Protein AF-A0A7S1DQE1-F1 (afdb_monomer)

Solvent-accessible surface area (backbone atoms only — not comparable to full-atom values): 6824 Å² total; per-residue (Å²): 129,94,52,94,91,53,78,77,74,66,74,51,55,78,40,68,70,53,37,45,54,53,49,50,54,51,53,50,55,49,50,51,71,72,36,52,20,75,56,70,26,77,94,39,76,82,17,54,46,82,64,36,86,75,41,64,93,67,40,37,41,28,33,41,25,20,45,89,82,79,49,71,44,79,50,77,44,72,76,50,97,70,86,72,81,89,71,85,74,82,70,75,83,96,62,93,77,85,78,90,87,78,80,94,123

pLDDT: mean 95.16, std 3.61, range [77.81, 98.5]

Radius of gyration: 17.41 Å; Cα contacts (8 Å, |Δi|>4): 105; chains: 1; bounding box: 35×26×50 Å

Organism: Hemiselmis andersenii (NCBI:txid464988)

InterPro domains:
  IPR006048 Alpha-amylase/branching enzyme, C-terminal all beta [PF02806] (50-104)
  IPR013780 Glycosyl hydrolase, all-beta [G3DSA:2.60.40.1180] (42-105)

Sequence (105 aa):
EWNHAESLPWGLLEDDRHAGVQRLVRDLNTLYREQSALHRLDCEAGGFEWISAHDAEHSIYAWVRRDGTGRMVIVVCNLTPVPREGYSLGVPDGVTAWKEALNTV

Secondary structure (DSSP, 8-state):
---TTS---GGGGGSHHHHHHHHHHHHHHHHHHH-GGGTTTTTSGGGEEEEEEEETTTTEEEEEEE-SSS-EEEEEEE-SSS--TT------TT-----------

Foldseek 3Di:
DDDPVDDDPPVCCVDVVVVLVVVQVVLVVVCCVVQLLNPQQPVPPVQKDWFDDDVVVQCKGWIWGDNVPPGIDIDIDRPDPDDDPPDDTDDDPPDPDDDDSDDSD

Nearest PDB structures (foldseek):
  5e6z-assembly4_D  TM=9.776E-01  e=5.725E-06  Escherichia coli O139:H28 str. E24377A
  5e70-assembly4_D  TM=9.779E-01  e=1.029E-05  Escherichia coli O139:H28 str. E24377A
  5e6z-assembly3_C  TM=9.769E-01  e=1.733E-05  Escherichia coli O139:H28 str. E24377A
  1m7x-assembly2_B  TM=9.795E-01  e=1.850E-05  Escherichia coli
  8sdb-assembly4_D  TM=9.387E-01  e=1.733E-05  Escherichia coli

Mean predicted aligned error: 3.61 Å

Structure (mmCIF, N/CA/C/O backbone):
data_AF-A0A7S1DQE1-F1
#
_entry.id   AF-A0A7S1DQE1-F1
#
loop_
_atom_site.group_PDB
_atom_site.id
_atom_site.type_symbol
_atom_site.label_atom_id
_atom_site.label_alt_id
_atom_site.label_comp_id
_atom_site.label_asym_id
_atom_site.label_entity_id
_atom_site.label_seq_id
_atom_site.pdbx_PDB_ins_code
_atom_site.Cartn_x
_atom_site.Cartn_y
_atom_site.Cartn_z
_atom_site.occupancy
_atom_site.B_iso_or_equiv
_atom_site.auth_seq_id
_atom_site.auth_comp_id
_atom_site.auth_asym_id
_atom_site.auth_atom_id
_atom_site.pdbx_PDB_model_num
ATOM 1 N N . GLU A 1 1 ? 14.807 5.163 -19.904 1.00 87.81 1 GLU A N 1
ATOM 2 C CA . GLU A 1 1 ? 13.750 6.139 -19.552 1.00 87.81 1 GLU A CA 1
ATOM 3 C C . GLU A 1 1 ? 12.602 6.007 -20.541 1.00 87.81 1 GLU A C 1
ATOM 5 O O . GLU A 1 1 ? 12.759 5.291 -21.526 1.00 87.81 1 GLU A O 1
ATOM 10 N N . TRP A 1 2 ? 11.447 6.620 -20.278 1.00 94.12 2 TRP A N 1
ATOM 11 C CA . TRP A 1 2 ? 10.358 6.619 -21.255 1.00 94.12 2 TRP A CA 1
ATOM 12 C C . TRP A 1 2 ? 10.754 7.434 -22.491 1.00 94.12 2 TRP A C 1
ATOM 14 O O . TRP A 1 2 ? 11.237 8.557 -22.366 1.00 94.12 2 TRP A O 1
ATOM 24 N N . ASN A 1 3 ? 10.534 6.863 -23.674 1.00 96.00 3 ASN A N 1
ATOM 25 C CA . ASN A 1 3 ? 10.777 7.507 -24.956 1.00 96.00 3 ASN A CA 1
ATOM 26 C C . ASN A 1 3 ? 9.486 7.471 -25.780 1.00 96.00 3 ASN A C 1
ATOM 28 O O . ASN A 1 3 ? 9.041 6.405 -26.188 1.00 96.00 3 ASN A O 1
ATOM 32 N N . HIS A 1 4 ? 8.886 8.635 -26.028 1.00 95.31 4 HIS A N 1
ATOM 33 C CA . HIS A 1 4 ? 7.640 8.744 -26.794 1.00 95.31 4 HIS A CA 1
ATOM 34 C C . HIS A 1 4 ? 7.778 8.310 -28.266 1.00 95.31 4 HIS A C 1
ATOM 36 O O . HIS A 1 4 ? 6.769 8.014 -28.901 1.00 95.31 4 HIS A O 1
ATOM 42 N N . ALA A 1 5 ? 9.001 8.305 -28.810 1.00 97.12 5 ALA A N 1
ATOM 43 C CA . ALA A 1 5 ? 9.284 7.920 -30.191 1.00 97.12 5 ALA A CA 1
ATOM 44 C C . ALA A 1 5 ? 9.444 6.401 -30.371 1.00 97.12 5 ALA A C 1
ATOM 46 O O . ALA A 1 5 ? 9.501 5.917 -31.500 1.00 97.12 5 ALA A O 1
ATOM 47 N N . GLU A 1 6 ? 9.514 5.646 -29.274 1.00 96.12 6 GLU A N 1
ATOM 48 C CA . GLU A 1 6 ? 9.713 4.202 -29.286 1.00 96.12 6 GLU A CA 1
ATOM 49 C C . GLU A 1 6 ? 8.546 3.481 -28.613 1.00 96.12 6 GLU A C 1
ATOM 51 O O . GLU A 1 6 ? 7.833 4.017 -27.763 1.00 96.12 6 GLU A O 1
ATOM 56 N N . SER A 1 7 ? 8.346 2.222 -29.001 1.00 95.69 7 SER A N 1
ATOM 57 C CA . SER A 1 7 ? 7.431 1.353 -28.266 1.00 95.69 7 SER A CA 1
ATOM 58 C C . SER A 1 7 ? 8.001 1.035 -26.888 1.00 95.69 7 SER A C 1
ATOM 60 O O . SER A 1 7 ? 9.216 0.953 -26.706 1.00 95.69 7 SER A O 1
ATOM 62 N N . LEU A 1 8 ? 7.116 0.788 -25.920 1.00 96.56 8 LEU A N 1
ATOM 63 C CA . LEU A 1 8 ? 7.541 0.236 -24.639 1.00 96.56 8 LEU A CA 1
ATOM 64 C C . LEU A 1 8 ? 8.267 -1.104 -24.865 1.00 96.56 8 LEU A C 1
ATOM 66 O O . LEU A 1 8 ? 7.887 -1.862 -25.763 1.00 96.56 8 LEU A O 1
ATOM 70 N N . PRO A 1 9 ? 9.293 -1.418 -24.059 1.00 95.50 9 PRO A N 1
ATOM 71 C CA . PRO A 1 9 ? 10.081 -2.637 -24.205 1.00 95.50 9 PRO A CA 1
ATOM 72 C C . PRO A 1 9 ? 9.303 -3.860 -23.689 1.00 95.50 9 PRO A C 1
ATOM 74 O O . PRO A 1 9 ? 9.625 -4.437 -22.653 1.00 95.50 9 PRO A O 1
ATOM 77 N N . TRP A 1 10 ? 8.257 -4.264 -24.412 1.00 96.12 10 TRP A N 1
ATOM 78 C CA . TRP A 1 10 ? 7.346 -5.344 -24.017 1.00 96.12 10 TRP A CA 1
ATOM 79 C C . TRP A 1 10 ? 8.037 -6.699 -23.836 1.00 96.12 10 TRP A C 1
ATOM 81 O O . TRP A 1 10 ? 7.592 -7.491 -23.010 1.00 96.12 10 TRP A O 1
ATOM 91 N N . GLY A 1 11 ? 9.151 -6.935 -24.540 1.00 96.19 11 GLY A N 1
ATOM 92 C CA . GLY A 1 11 ? 9.964 -8.147 -24.389 1.00 96.19 11 GLY A CA 1
ATOM 93 C C . GLY A 1 11 ? 10.539 -8.341 -22.981 1.00 96.19 11 GLY A C 1
ATOM 94 O O . GLY A 1 11 ? 10.857 -9.461 -22.607 1.00 96.19 11 GLY A O 1
ATOM 95 N N . LEU A 1 12 ? 10.600 -7.292 -22.147 1.00 96.81 12 LEU A N 1
ATOM 96 C CA . LEU A 1 12 ? 11.003 -7.437 -20.743 1.00 96.81 12 LEU A CA 1
ATOM 97 C C . LEU A 1 12 ? 10.051 -8.328 -19.937 1.00 96.81 12 LEU A C 1
ATOM 99 O O . LEU A 1 12 ? 10.464 -8.864 -18.918 1.00 96.81 12 LEU A O 1
ATOM 103 N N . LEU A 1 13 ? 8.801 -8.513 -20.377 1.00 97.06 13 LEU A N 1
ATOM 104 C CA . LEU A 1 13 ? 7.851 -9.410 -19.711 1.00 97.06 13 LEU A CA 1
ATOM 105 C C . LEU A 1 13 ? 8.231 -10.897 -19.820 1.00 97.06 13 LEU A C 1
ATOM 107 O O . LEU A 1 13 ? 7.614 -11.714 -19.143 1.00 97.06 13 LEU A O 1
ATOM 111 N N . GLU A 1 14 ? 9.232 -11.248 -20.630 1.00 97.19 14 GLU A N 1
ATOM 112 C CA . GLU A 1 14 ? 9.809 -12.598 -20.670 1.00 97.19 14 GLU A CA 1
ATOM 113 C C . GLU A 1 14 ? 10.736 -12.884 -19.471 1.00 97.19 14 GLU A C 1
ATOM 115 O O . GLU A 1 14 ? 11.027 -14.042 -19.185 1.00 97.19 14 GLU A O 1
ATOM 120 N N . ASP A 1 15 ? 11.179 -11.855 -18.736 1.00 97.81 15 ASP A N 1
ATOM 121 C CA . ASP A 1 15 ? 11.908 -12.002 -17.471 1.00 97.81 15 ASP A CA 1
ATOM 122 C C . ASP A 1 15 ? 10.922 -12.024 -16.289 1.00 97.81 15 ASP A C 1
ATOM 124 O O . ASP A 1 15 ? 10.122 -11.101 -16.079 1.00 97.81 15 ASP A O 1
ATOM 128 N N . ASP A 1 16 ? 11.010 -13.078 -15.475 1.00 96.88 16 ASP A N 1
ATOM 129 C CA . ASP A 1 16 ? 10.104 -13.338 -14.353 1.00 96.88 16 ASP A CA 1
ATOM 130 C C . ASP A 1 16 ? 10.028 -12.205 -13.325 1.00 96.88 16 ASP A C 1
ATOM 132 O O . ASP A 1 16 ? 8.992 -12.041 -12.673 1.00 96.88 16 ASP A O 1
ATOM 136 N N . ARG A 1 17 ? 11.087 -11.400 -13.176 1.00 96.19 17 ARG A N 1
ATOM 137 C CA . ARG A 1 17 ? 11.114 -10.260 -12.246 1.00 96.19 17 ARG A CA 1
ATOM 138 C C . ARG A 1 17 ? 10.212 -9.138 -12.741 1.00 96.19 17 ARG A C 1
ATOM 140 O O . ARG A 1 17 ? 9.423 -8.593 -11.970 1.00 96.19 17 ARG A O 1
ATOM 147 N N . HIS A 1 18 ? 10.274 -8.827 -14.034 1.00 97.38 18 HIS A N 1
ATOM 148 C CA . HIS A 1 18 ? 9.408 -7.826 -14.657 1.00 97.38 18 HIS A CA 1
ATOM 149 C C . HIS A 1 18 ? 7.953 -8.306 -14.701 1.00 97.38 18 HIS A C 1
ATOM 151 O O . HIS A 1 18 ? 7.041 -7.558 -14.336 1.00 97.38 18 HIS A O 1
ATOM 157 N N . ALA A 1 19 ? 7.732 -9.575 -15.057 1.00 97.25 19 ALA A N 1
ATOM 158 C CA . ALA A 1 19 ? 6.412 -10.191 -14.983 1.00 97.25 19 ALA A CA 1
ATOM 159 C C . ALA A 1 19 ? 5.870 -10.217 -13.538 1.00 97.25 19 ALA A C 1
ATOM 161 O O . ALA A 1 19 ? 4.673 -10.037 -13.317 1.00 97.25 19 ALA A O 1
ATOM 162 N N . GLY A 1 20 ? 6.742 -10.388 -12.539 1.00 96.94 20 GLY A N 1
ATOM 163 C CA . GLY A 1 20 ? 6.411 -10.318 -11.115 1.00 96.94 20 GLY A CA 1
ATOM 164 C C . GLY A 1 20 ? 5.848 -8.964 -10.701 1.00 96.94 20 GLY A C 1
ATOM 165 O O . GLY A 1 20 ? 4.774 -8.911 -10.105 1.00 96.94 20 GLY A O 1
ATOM 166 N N . VAL A 1 21 ? 6.502 -7.870 -11.100 1.00 97.44 21 VAL A N 1
ATOM 167 C CA . VAL A 1 21 ? 5.994 -6.510 -10.857 1.00 97.44 21 VAL A CA 1
ATOM 168 C C . VAL A 1 21 ? 4.633 -6.302 -11.530 1.00 97.44 21 VAL A C 1
ATOM 170 O O . VAL A 1 21 ? 3.720 -5.756 -10.913 1.00 97.44 21 VAL A O 1
ATOM 173 N N . GLN A 1 22 ? 4.445 -6.785 -12.764 1.00 97.94 22 GLN A N 1
ATOM 174 C CA . GLN A 1 22 ? 3.151 -6.698 -13.449 1.00 97.9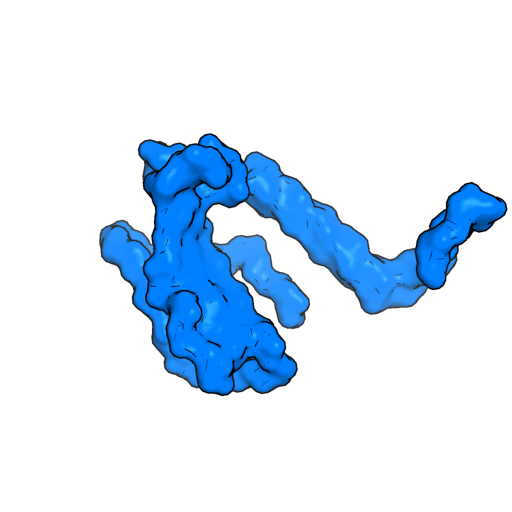4 22 GLN A CA 1
ATOM 175 C C . GLN A 1 22 ? 2.040 -7.452 -12.693 1.00 97.94 22 GLN A C 1
ATOM 177 O O . GLN A 1 22 ? 0.937 -6.923 -12.535 1.00 97.94 22 GLN A O 1
ATOM 182 N N . ARG A 1 23 ? 2.321 -8.668 -12.200 1.00 97.69 23 ARG A N 1
ATOM 183 C CA . ARG A 1 23 ? 1.376 -9.444 -11.377 1.00 97.69 23 ARG A CA 1
ATOM 184 C C . ARG A 1 23 ? 1.049 -8.727 -10.072 1.00 97.69 23 ARG A C 1
ATOM 186 O O . AR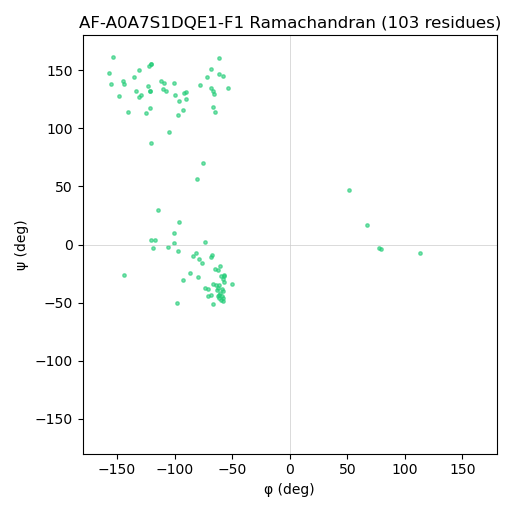G A 1 23 ? -0.125 -8.608 -9.745 1.00 97.69 23 ARG A O 1
ATOM 193 N N . LEU A 1 24 ? 2.053 -8.176 -9.392 1.00 98.06 24 LEU A N 1
ATOM 194 C CA . LEU A 1 24 ? 1.845 -7.397 -8.174 1.00 98.06 24 LEU A CA 1
ATOM 195 C C . LEU A 1 24 ? 0.917 -6.199 -8.425 1.00 98.06 24 LEU A C 1
ATOM 197 O O . LEU A 1 24 ? -0.030 -5.992 -7.674 1.00 98.06 24 LEU A O 1
ATOM 201 N N . VAL A 1 25 ? 1.124 -5.441 -9.508 1.00 98.19 25 VAL A N 1
ATOM 202 C CA . VAL A 1 25 ? 0.246 -4.311 -9.868 1.00 98.19 25 VAL A CA 1
ATOM 203 C C . VAL A 1 25 ? -1.184 -4.776 -10.167 1.00 98.19 25 VAL A C 1
ATOM 205 O O . VAL A 1 25 ? -2.146 -4.117 -9.766 1.00 98.19 25 VAL A O 1
ATOM 208 N N . ARG A 1 26 ? -1.361 -5.919 -10.839 1.00 98.38 26 ARG A N 1
ATOM 209 C CA . ARG A 1 26 ? -2.687 -6.521 -11.060 1.00 98.38 26 ARG A CA 1
ATOM 210 C C . ARG A 1 26 ? -3.368 -6.877 -9.734 1.00 98.38 26 ARG A C 1
ATOM 212 O O . ARG A 1 26 ? -4.550 -6.571 -9.559 1.00 98.38 26 ARG A O 1
ATOM 219 N N . ASP A 1 27 ? -2.642 -7.507 -8.821 1.00 98.31 27 ASP A N 1
ATOM 220 C CA . ASP A 1 27 ? -3.185 -7.980 -7.547 1.00 98.31 27 ASP A CA 1
ATOM 221 C C . ASP A 1 27 ? -3.506 -6.789 -6.620 1.00 98.31 27 ASP A C 1
ATOM 223 O O . ASP A 1 27 ? -4.585 -6.745 -6.030 1.00 98.31 27 ASP A O 1
ATOM 227 N N . LEU A 1 28 ? -2.666 -5.744 -6.617 1.00 98.12 28 LEU A N 1
ATOM 228 C CA . LEU A 1 28 ? -2.935 -4.454 -5.967 1.00 98.12 28 LEU A CA 1
ATOM 229 C C . LEU A 1 28 ? -4.212 -3.788 -6.495 1.00 98.12 28 LEU A C 1
ATOM 231 O O . LEU A 1 28 ? -5.064 -3.380 -5.708 1.00 98.12 28 LEU A O 1
ATOM 235 N N . ASN A 1 29 ? -4.378 -3.703 -7.818 1.00 98.50 29 ASN A N 1
ATOM 236 C CA . ASN A 1 29 ? -5.579 -3.117 -8.423 1.00 98.50 29 ASN A CA 1
ATOM 237 C C . ASN A 1 29 ? -6.846 -3.918 -8.093 1.00 98.50 29 ASN A C 1
ATOM 239 O O . ASN A 1 29 ? -7.923 -3.342 -7.932 1.00 98.50 29 ASN A O 1
ATOM 243 N N . THR A 1 30 ? -6.728 -5.243 -7.993 1.00 98.44 30 THR A N 1
ATOM 244 C CA . THR A 1 30 ? -7.835 -6.117 -7.586 1.00 98.44 30 THR A CA 1
ATOM 245 C C . THR A 1 30 ? -8.214 -5.843 -6.133 1.00 98.44 30 THR A C 1
ATOM 247 O O . THR A 1 30 ? -9.367 -5.510 -5.857 1.00 98.44 30 THR A O 1
ATOM 250 N N . LEU A 1 31 ? -7.232 -5.851 -5.227 1.00 98.19 31 LEU A N 1
ATOM 251 C CA . LEU A 1 31 ? -7.443 -5.564 -3.810 1.00 98.19 31 LEU A CA 1
ATOM 252 C C . LEU A 1 31 ? -8.046 -4.170 -3.586 1.00 98.19 31 LEU A C 1
ATOM 254 O O . LEU A 1 31 ? -9.000 -4.028 -2.823 1.00 98.19 31 LEU A O 1
ATOM 258 N N . TYR A 1 32 ? -7.532 -3.151 -4.280 1.00 98.25 32 TYR A N 1
ATOM 259 C CA . TYR A 1 32 ? -8.025 -1.776 -4.192 1.00 98.25 32 TYR A CA 1
ATOM 260 C C . TYR A 1 32 ? -9.513 -1.666 -4.543 1.00 98.25 32 TYR A C 1
ATOM 262 O O . TYR A 1 32 ? -10.255 -0.955 -3.868 1.00 98.25 32 TYR A O 1
ATOM 270 N N . ARG A 1 33 ? -9.967 -2.401 -5.565 1.00 98.06 33 ARG A N 1
ATOM 271 C CA . ARG A 1 33 ? -11.376 -2.428 -5.985 1.00 98.06 33 ARG A CA 1
ATOM 272 C C . ARG A 1 33 ? -12.265 -3.213 -5.023 1.00 98.06 33 ARG A C 1
ATOM 274 O O . ARG A 1 33 ? -13.412 -2.831 -4.817 1.00 98.06 33 ARG A O 1
ATOM 281 N N . GLU A 1 34 ? -11.762 -4.308 -4.462 1.00 97.75 34 GLU A N 1
ATOM 282 C CA . GLU A 1 34 ? -12.534 -5.200 -3.586 1.00 97.75 34 GLU A CA 1
ATOM 283 C C . GLU A 1 34 ? -12.661 -4.687 -2.145 1.00 97.75 34 GLU A C 1
ATOM 285 O O . GLU A 1 34 ? -13.635 -5.001 -1.454 1.00 97.75 34 GLU A O 1
ATOM 290 N N . GLN A 1 35 ? -11.692 -3.897 -1.677 1.00 97.88 35 GLN 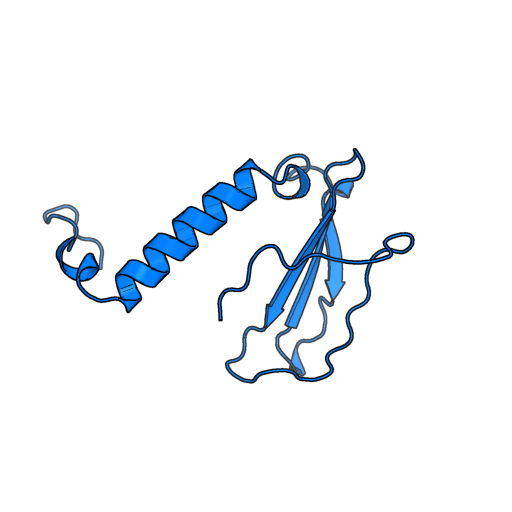A N 1
ATOM 291 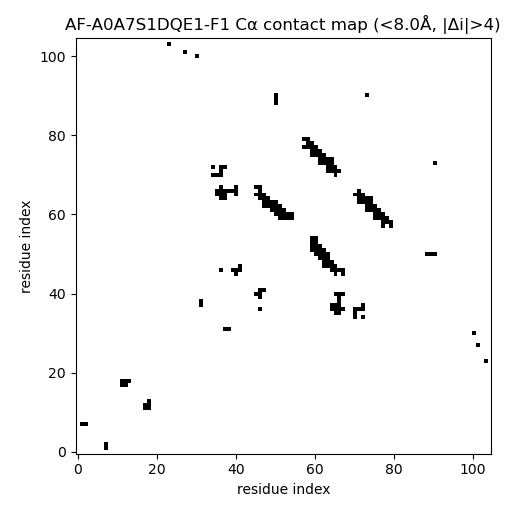C CA . GLN A 1 35 ? -11.668 -3.366 -0.317 1.00 97.88 35 GLN A CA 1
ATOM 292 C C . GLN A 1 35 ? -12.051 -1.887 -0.303 1.00 97.88 35 GLN A C 1
ATOM 294 O O . GLN A 1 35 ? -11.207 -1.008 -0.462 1.00 97.88 35 GLN A O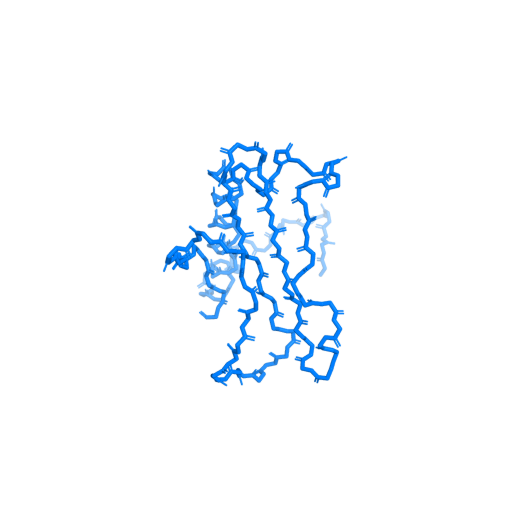 1
ATOM 299 N N . SER A 1 36 ? -13.328 -1.605 -0.027 1.00 98.06 36 SER A N 1
ATOM 300 C CA . SER A 1 36 ? -13.865 -0.239 0.120 1.00 98.06 36 SER A CA 1
ATOM 301 C C . SER A 1 36 ? -13.051 0.634 1.075 1.00 98.06 36 SER A C 1
ATOM 303 O O . SER A 1 36 ? -12.904 1.828 0.832 1.00 98.06 36 SER A O 1
ATOM 305 N N . ALA A 1 37 ? -12.482 0.053 2.135 1.00 97.88 37 ALA A N 1
ATOM 306 C CA . ALA A 1 37 ? -11.655 0.774 3.102 1.00 97.88 37 ALA A CA 1
ATOM 307 C C . ALA A 1 37 ? -10.457 1.483 2.454 1.00 97.88 37 ALA A C 1
ATOM 309 O O . ALA A 1 37 ? -10.011 2.502 2.969 1.00 97.88 37 ALA A O 1
ATOM 310 N N . LEU A 1 38 ? -9.965 0.991 1.313 1.00 98.25 38 LEU A N 1
ATOM 311 C CA . LEU A 1 38 ? -8.813 1.566 0.624 1.00 98.25 38 LEU A CA 1
ATOM 312 C C . LEU A 1 38 ? -9.129 2.824 -0.193 1.00 98.25 38 LEU A C 1
ATOM 314 O O . LEU A 1 38 ? -8.181 3.492 -0.595 1.00 98.25 38 LEU A O 1
ATOM 318 N N . HIS A 1 39 ? -10.407 3.144 -0.434 1.00 98.00 39 HIS A N 1
ATOM 319 C CA . HIS A 1 39 ? -10.784 4.258 -1.317 1.00 98.00 39 HIS A CA 1
ATOM 320 C C . HIS A 1 39 ? -12.027 5.055 -0.902 1.00 98.00 39 HIS A C 1
ATOM 322 O O . HIS A 1 39 ? -12.167 6.220 -1.258 1.00 98.00 39 HIS A O 1
ATOM 328 N N . ARG A 1 40 ? -12.964 4.457 -0.157 1.00 98.25 40 ARG A N 1
ATOM 329 C CA . ARG A 1 40 ? -14.284 5.056 0.103 1.00 98.25 40 ARG A CA 1
ATOM 330 C C . ARG A 1 40 ? -14.212 6.381 0.861 1.00 98.25 40 ARG A C 1
ATOM 332 O O . ARG A 1 40 ? -15.009 7.265 0.578 1.00 98.25 40 ARG A O 1
ATOM 339 N N . LEU A 1 41 ? -13.288 6.490 1.814 1.00 98.38 41 LEU A N 1
ATOM 340 C CA . LEU A 1 41 ? -13.139 7.643 2.706 1.00 98.38 41 LEU A CA 1
ATOM 341 C C . LEU A 1 41 ? -11.807 8.388 2.482 1.00 98.38 41 LEU A C 1
ATOM 343 O O . LEU A 1 41 ? -11.258 8.948 3.423 1.00 98.38 41 LEU A O 1
ATOM 347 N N . ASP A 1 42 ? -11.249 8.385 1.263 1.00 97.38 42 ASP A N 1
ATOM 348 C CA . ASP A 1 42 ? -9.937 9.008 0.968 1.00 97.38 42 ASP A CA 1
ATOM 349 C C . ASP A 1 42 ? -9.871 10.508 1.313 1.00 97.38 42 ASP A C 1
ATOM 351 O O . ASP A 1 42 ? -8.810 11.025 1.659 1.00 97.38 42 ASP A O 1
ATOM 355 N N . CYS A 1 43 ? -11.003 11.212 1.237 1.00 97.69 43 CYS A N 1
ATOM 356 C CA . CYS A 1 43 ? -11.095 12.645 1.527 1.00 97.69 43 CYS A CA 1
ATOM 357 C C . CYS A 1 43 ? -11.660 12.949 2.922 1.00 97.69 43 CYS A C 1
ATOM 359 O O . CYS A 1 43 ? -11.974 14.101 3.219 1.00 97.69 43 CYS A O 1
ATOM 361 N N . GLU A 1 44 ? -11.809 11.937 3.776 1.00 98.12 44 GLU A N 1
ATOM 362 C CA . GLU A 1 44 ? -12.399 12.073 5.103 1.00 98.12 44 GLU A CA 1
ATOM 363 C C . GLU A 1 44 ? -11.407 11.618 6.173 1.00 98.12 44 GLU A C 1
ATOM 365 O O . GLU A 1 44 ? -10.845 10.527 6.100 1.00 98.12 44 GLU A O 1
ATOM 370 N N . ALA A 1 45 ? -11.231 12.425 7.223 1.00 95.94 45 ALA A N 1
ATOM 371 C CA . ALA A 1 45 ? -10.292 12.107 8.301 1.00 95.94 45 ALA A CA 1
ATOM 372 C C . ALA A 1 45 ? -10.585 10.747 8.967 1.00 95.94 45 ALA A C 1
ATOM 374 O O . ALA A 1 45 ? -9.661 10.044 9.356 1.00 95.94 45 ALA A O 1
ATOM 375 N N . GLY A 1 46 ? -11.858 10.337 9.042 1.00 96.25 46 GLY A N 1
ATOM 376 C CA . GLY A 1 46 ? -12.257 9.043 9.610 1.00 96.25 46 GLY A CA 1
ATOM 377 C C . GLY A 1 46 ? -11.828 7.816 8.791 1.00 96.25 46 GLY A C 1
ATOM 378 O O . GLY A 1 46 ? -11.934 6.692 9.281 1.00 96.25 46 GLY A O 1
ATOM 379 N N . GLY A 1 47 ? -11.344 8.007 7.560 1.00 97.56 47 GLY A N 1
ATOM 380 C CA . GLY A 1 47 ? -10.856 6.939 6.687 1.00 97.56 47 GLY A CA 1
ATOM 381 C C . GLY A 1 47 ? -9.427 6.477 6.972 1.00 97.56 47 GLY A C 1
ATOM 382 O O . GLY A 1 47 ? -8.981 5.502 6.355 1.00 97.56 47 GLY A O 1
ATOM 383 N N . PHE A 1 48 ? -8.704 7.160 7.866 1.00 97.81 48 PHE A N 1
ATOM 384 C CA . PHE A 1 48 ? -7.282 6.946 8.122 1.00 97.81 48 PHE A CA 1
ATOM 385 C C . PHE A 1 48 ? -6.931 7.136 9.603 1.00 97.81 48 PHE A C 1
ATOM 387 O O . PHE A 1 48 ? -7.364 8.095 10.235 1.00 97.81 48 PHE A O 1
ATOM 394 N N . GLU A 1 49 ? -6.085 6.260 10.140 1.00 96.25 49 GLU A N 1
ATOM 395 C CA . GLU A 1 49 ? -5.560 6.377 11.503 1.00 96.25 49 GLU A CA 1
ATOM 396 C C . GLU A 1 49 ? -4.147 5.788 11.585 1.00 96.25 49 GLU A C 1
ATOM 398 O O . GLU A 1 49 ? -3.927 4.645 11.183 1.00 96.25 49 GLU A O 1
ATOM 403 N N . TRP A 1 50 ? -3.182 6.546 12.110 1.00 96.25 50 TRP A N 1
ATOM 404 C CA . TRP A 1 50 ? -1.826 6.038 12.329 1.00 96.25 50 TRP A CA 1
ATOM 405 C C . TRP A 1 50 ? -1.805 4.976 13.433 1.00 96.25 50 TRP A C 1
ATOM 407 O O . TRP A 1 50 ? -2.351 5.193 14.508 1.00 96.25 50 TRP A O 1
ATOM 417 N N . ILE A 1 51 ? -1.098 3.872 13.186 1.00 95.25 51 ILE A N 1
ATOM 418 C CA . ILE A 1 51 ? -0.704 2.907 14.223 1.00 95.25 51 ILE A CA 1
ATOM 419 C C . ILE A 1 51 ? 0.732 3.197 14.665 1.00 95.25 51 ILE A C 1
ATOM 421 O O . ILE A 1 51 ? 1.016 3.315 15.853 1.00 95.25 51 ILE A O 1
ATOM 425 N N . SER A 1 52 ? 1.642 3.319 13.696 1.00 93.00 52 SER A N 1
ATOM 426 C CA . SER A 1 52 ? 3.042 3.663 13.921 1.00 93.00 52 SER A CA 1
ATOM 427 C C . SER A 1 52 ? 3.512 4.619 12.830 1.00 93.00 52 SER A C 1
ATOM 429 O O . SER A 1 52 ? 3.562 4.262 11.653 1.00 93.00 52 SER A O 1
ATOM 431 N N . ALA A 1 53 ? 3.829 5.848 13.237 1.00 89.00 53 ALA A N 1
ATOM 432 C CA . ALA A 1 53 ? 4.371 6.901 12.374 1.00 89.00 53 ALA A CA 1
ATOM 433 C C . ALA A 1 53 ? 5.772 7.371 12.811 1.00 89.00 53 ALA A C 1
ATOM 435 O O . ALA A 1 53 ? 6.361 8.246 12.179 1.00 89.00 53 ALA A O 1
ATOM 436 N N . HIS A 1 54 ? 6.285 6.830 13.920 1.00 86.62 54 HIS A N 1
ATOM 437 C CA . HIS A 1 54 ? 7.481 7.329 14.605 1.00 86.62 54 HIS A CA 1
ATOM 438 C C . HIS A 1 54 ? 8.597 6.289 14.710 1.00 86.62 54 HIS A C 1
ATOM 440 O O . HIS A 1 54 ? 9.640 6.579 15.292 1.00 86.62 54 HIS A O 1
ATOM 446 N N . ASP A 1 55 ? 8.416 5.104 14.125 1.00 89.06 55 ASP A N 1
ATOM 447 C CA . ASP A 1 55 ? 9.421 4.041 14.117 1.00 89.06 55 ASP A CA 1
ATOM 448 C C . ASP A 1 55 ? 10.482 4.279 13.026 1.00 89.06 55 ASP A C 1
ATOM 450 O O . ASP A 1 55 ? 10.698 3.485 12.107 1.00 89.06 55 ASP A O 1
ATOM 454 N N . ALA A 1 56 ? 11.112 5.454 13.100 1.00 86.50 56 ALA A N 1
ATOM 455 C CA . ALA A 1 56 ? 12.102 5.914 12.135 1.00 86.50 56 ALA A CA 1
ATOM 456 C C . ALA A 1 56 ? 13.380 5.064 12.180 1.00 86.50 56 ALA A C 1
ATOM 458 O O . ALA A 1 56 ? 13.982 4.816 11.138 1.00 86.50 56 ALA A O 1
ATOM 459 N N . GLU A 1 57 ? 13.759 4.574 13.366 1.00 89.81 57 GLU A N 1
ATOM 460 C CA . GLU A 1 57 ? 14.926 3.705 13.561 1.00 89.81 57 GLU A CA 1
ATOM 461 C C . GLU A 1 57 ? 14.819 2.416 12.737 1.00 89.81 57 GLU A C 1
ATOM 463 O O . GLU A 1 57 ? 15.799 1.973 12.135 1.00 89.81 57 GLU A O 1
ATOM 468 N N . HIS A 1 58 ? 13.615 1.848 12.634 1.00 89.75 58 HIS A N 1
ATOM 469 C CA . HIS A 1 58 ? 13.373 0.653 11.831 1.00 89.75 58 HIS A CA 1
ATOM 470 C C . HIS A 1 58 ? 12.819 0.952 10.433 1.00 89.75 58 HIS A C 1
ATOM 472 O O . HIS A 1 58 ? 12.708 0.029 9.626 1.00 89.75 58 HIS A O 1
ATOM 478 N N . SER A 1 59 ? 12.519 2.222 10.134 1.00 94.38 59 SER A N 1
ATOM 479 C CA . SER A 1 59 ? 11.836 2.683 8.915 1.00 94.38 59 SER A CA 1
ATOM 480 C C . SER A 1 59 ? 10.535 1.917 8.653 1.00 94.38 59 SER A C 1
ATOM 482 O O . SER A 1 59 ? 10.284 1.440 7.540 1.00 94.38 59 SER A O 1
ATOM 484 N N . ILE A 1 60 ? 9.725 1.781 9.708 1.00 95.56 60 ILE A N 1
ATOM 485 C CA . ILE A 1 60 ? 8.424 1.116 9.663 1.00 95.56 60 ILE A CA 1
ATOM 486 C C . ILE A 1 60 ? 7.309 2.151 9.752 1.00 95.56 60 ILE A C 1
ATOM 488 O O . ILE A 1 60 ? 7.297 3.010 10.632 1.00 95.56 60 ILE A O 1
ATOM 492 N N . TYR A 1 61 ? 6.337 2.015 8.855 1.00 96.69 61 TYR A N 1
ATOM 493 C CA . TYR A 1 61 ? 5.093 2.772 8.884 1.00 96.69 61 TYR A CA 1
ATOM 494 C C . TYR A 1 61 ? 3.917 1.814 8.930 1.00 96.69 61 TYR A C 1
ATOM 496 O O . TYR A 1 61 ? 3.881 0.836 8.183 1.00 96.69 61 TYR A O 1
ATOM 504 N N . ALA A 1 62 ? 2.940 2.108 9.779 1.00 97.31 62 ALA A N 1
ATOM 505 C CA . ALA A 1 62 ? 1.720 1.326 9.852 1.00 97.31 62 ALA A CA 1
ATOM 506 C C . ALA A 1 62 ? 0.505 2.199 10.154 1.00 97.31 62 ALA A C 1
ATOM 508 O O . ALA A 1 62 ? 0.570 3.117 10.975 1.00 97.31 62 ALA A O 1
ATOM 509 N N . TRP A 1 63 ? -0.617 1.902 9.505 1.00 97.69 63 TRP A N 1
ATOM 510 C CA . TRP A 1 63 ? -1.868 2.639 9.670 1.00 97.69 63 TRP A CA 1
ATOM 511 C C . TRP A 1 63 ? -3.083 1.764 9.364 1.00 97.69 63 TRP A C 1
ATOM 513 O O . TRP A 1 63 ? -2.987 0.732 8.698 1.00 97.69 63 TRP A O 1
ATOM 523 N N . VAL A 1 64 ? -4.245 2.201 9.843 1.00 97.56 64 VAL A N 1
ATOM 524 C CA . VAL A 1 64 ? -5.553 1.620 9.539 1.00 97.56 64 VAL A CA 1
ATOM 525 C C . VAL A 1 64 ? -6.244 2.465 8.476 1.00 97.56 64 VAL A C 1
ATOM 527 O O . VAL A 1 64 ? -6.239 3.695 8.528 1.00 97.56 64 VAL A O 1
ATOM 530 N N . ARG A 1 65 ? -6.890 1.795 7.526 1.00 98.06 65 ARG A N 1
ATOM 531 C CA . ARG A 1 65 ? -7.858 2.364 6.591 1.00 98.06 65 ARG A CA 1
ATOM 532 C C . ARG A 1 65 ? -9.257 1.868 6.934 1.00 98.06 65 ARG A C 1
ATOM 534 O O . ARG A 1 65 ? -9.415 0.689 7.254 1.00 98.06 65 ARG A O 1
ATOM 541 N N . ARG A 1 66 ? -10.264 2.741 6.872 1.00 97.50 66 ARG A N 1
ATOM 542 C CA . ARG A 1 66 ? -11.659 2.436 7.245 1.00 97.50 66 ARG A CA 1
ATOM 543 C C . ARG A 1 66 ? -12.622 2.889 6.155 1.00 97.50 66 ARG A C 1
ATOM 545 O O . ARG A 1 66 ? -12.369 3.872 5.469 1.00 97.50 66 ARG A O 1
ATOM 552 N N . ASP A 1 67 ? -13.747 2.193 6.028 1.00 97.38 67 ASP A N 1
ATOM 553 C CA . ASP A 1 67 ? -14.796 2.537 5.057 1.00 97.38 67 ASP A CA 1
ATOM 554 C C . ASP A 1 67 ? -16.048 3.189 5.677 1.00 97.38 67 ASP A C 1
ATOM 556 O O . ASP A 1 67 ? -16.992 3.532 4.965 1.00 97.38 67 ASP A O 1
ATOM 560 N N . GLY A 1 68 ? -16.074 3.332 7.006 1.00 94.69 68 GLY A N 1
ATOM 561 C CA . GLY A 1 68 ? -17.205 3.885 7.761 1.00 94.69 68 GLY A CA 1
ATOM 562 C C . GLY A 1 68 ? -18.382 2.923 7.967 1.00 94.69 68 GLY A C 1
ATOM 563 O O . GLY A 1 68 ? -19.333 3.276 8.655 1.00 94.69 68 GLY A O 1
ATOM 564 N N . THR A 1 69 ? -18.329 1.705 7.417 1.00 94.69 69 THR A N 1
ATOM 565 C CA . THR A 1 69 ? -19.368 0.664 7.560 1.00 94.69 69 THR A CA 1
ATOM 566 C C . THR A 1 69 ? -18.876 -0.594 8.282 1.00 94.69 69 THR A C 1
ATOM 568 O O . THR A 1 69 ? -19.624 -1.555 8.448 1.00 94.69 69 THR A O 1
ATOM 571 N N . GLY A 1 70 ? -17.625 -0.573 8.750 1.00 91.69 70 GLY A N 1
ATOM 572 C CA . GLY A 1 70 ? -17.012 -1.625 9.560 1.00 91.69 70 GLY A CA 1
ATOM 573 C C . GLY A 1 70 ? -15.880 -2.376 8.862 1.00 91.69 70 GLY A C 1
ATOM 574 O O . GLY A 1 70 ? -15.185 -3.145 9.524 1.00 91.69 70 GLY A O 1
ATOM 575 N N . ARG A 1 71 ? -15.632 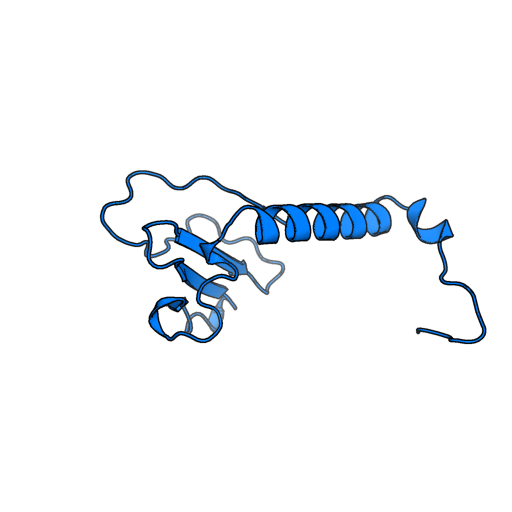-2.150 7.560 1.00 95.12 71 ARG A N 1
ATOM 576 C CA . ARG A 1 71 ? -14.456 -2.736 6.900 1.00 95.12 71 ARG A CA 1
ATOM 577 C C . ARG A 1 71 ? -13.205 -1.952 7.260 1.00 95.12 71 ARG A C 1
ATOM 579 O O . ARG A 1 71 ? -13.195 -0.719 7.253 1.00 95.12 71 ARG A O 1
ATOM 586 N N . MET A 1 72 ? -12.142 -2.700 7.533 1.00 96.50 72 MET A N 1
ATOM 587 C CA . MET A 1 72 ? -10.838 -2.170 7.899 1.00 96.50 72 MET A CA 1
ATOM 588 C C . MET A 1 72 ? -9.733 -2.891 7.138 1.00 96.50 72 MET A C 1
ATOM 590 O O . MET A 1 72 ? -9.812 -4.100 6.923 1.00 96.50 72 MET A O 1
ATOM 594 N N . VAL A 1 73 ? -8.689 -2.152 6.775 1.00 97.69 73 VAL A N 1
ATOM 595 C CA . VAL A 1 73 ? -7.436 -2.703 6.250 1.00 97.69 73 VAL A CA 1
ATOM 596 C C . VAL A 1 73 ? -6.292 -2.101 7.047 1.00 97.69 73 VAL A C 1
ATOM 598 O O . VAL A 1 73 ? -6.215 -0.882 7.180 1.00 97.69 73 VAL A O 1
ATOM 601 N N . ILE A 1 74 ? -5.409 -2.948 7.569 1.00 97.62 74 ILE A N 1
ATOM 602 C CA . ILE A 1 74 ? -4.138 -2.510 8.143 1.00 97.62 74 ILE A CA 1
ATOM 603 C C . ILE A 1 74 ? -3.091 -2.560 7.041 1.00 97.62 74 ILE A C 1
ATOM 605 O O . ILE A 1 74 ? -2.962 -3.570 6.350 1.00 97.62 74 ILE A O 1
ATOM 609 N N . VAL A 1 75 ? -2.349 -1.470 6.889 1.00 97.62 75 VAL A N 1
ATOM 610 C CA . VAL A 1 75 ? -1.187 -1.404 6.007 1.00 97.62 75 VAL A CA 1
ATOM 611 C C . VAL A 1 75 ? 0.059 -1.318 6.872 1.00 97.62 75 VAL A C 1
ATOM 613 O O . VAL A 1 75 ? 0.092 -0.541 7.825 1.00 97.62 75 VAL A O 1
ATOM 616 N N . VAL A 1 76 ? 1.067 -2.121 6.536 1.00 97.00 76 VAL A N 1
ATOM 617 C CA . VAL A 1 76 ? 2.377 -2.136 7.193 1.00 97.00 76 VAL A CA 1
ATOM 618 C C . VAL A 1 76 ? 3.451 -2.079 6.116 1.00 97.00 76 VAL A C 1
ATOM 620 O O . VAL A 1 76 ? 3.452 -2.891 5.193 1.00 97.00 76 VAL A O 1
ATOM 623 N N . CYS A 1 77 ? 4.370 -1.129 6.235 1.00 96.94 77 CYS A N 1
ATOM 624 C CA . CYS A 1 77 ? 5.490 -0.950 5.323 1.00 96.94 77 CYS A CA 1
ATOM 625 C C . CYS A 1 77 ? 6.803 -1.054 6.101 1.00 96.94 77 CYS A C 1
ATOM 627 O O . CYS A 1 77 ? 7.065 -0.214 6.958 1.00 96.94 77 CYS A O 1
ATOM 629 N N . ASN A 1 78 ? 7.635 -2.046 5.774 1.00 96.12 78 ASN A N 1
ATOM 630 C CA . ASN A 1 78 ? 9.045 -2.096 6.165 1.00 96.12 78 ASN A CA 1
ATOM 631 C C . ASN A 1 78 ? 9.882 -1.574 4.997 1.00 96.12 78 ASN A C 1
ATOM 633 O O . ASN A 1 78 ? 9.941 -2.209 3.946 1.00 96.12 78 ASN A O 1
ATOM 637 N N . LEU A 1 79 ? 10.505 -0.410 5.169 1.00 95.81 79 LEU A N 1
ATOM 638 C CA . LEU A 1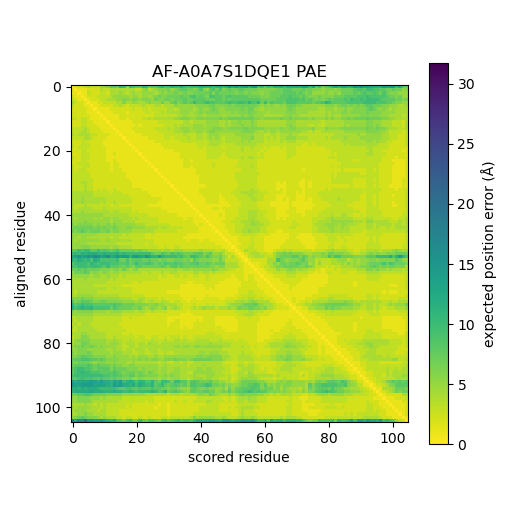 79 ? 11.251 0.264 4.105 1.00 95.81 79 LEU A CA 1
ATOM 639 C C . LEU A 1 79 ? 12.760 -0.026 4.157 1.00 95.81 79 LEU A C 1
ATOM 641 O O . LEU A 1 79 ? 13.559 0.706 3.577 1.00 95.81 79 LEU A O 1
ATOM 645 N N . THR A 1 80 ? 13.154 -1.105 4.838 1.00 94.62 80 THR A N 1
ATOM 646 C CA . THR A 1 80 ? 14.527 -1.625 4.859 1.00 94.62 80 THR A CA 1
ATOM 647 C C . THR A 1 80 ? 14.560 -3.061 4.330 1.00 94.62 80 THR A C 1
ATOM 649 O O . THR A 1 80 ? 13.570 -3.780 4.457 1.00 94.62 80 THR A O 1
ATOM 652 N N . PRO A 1 81 ? 15.697 -3.542 3.796 1.00 93.69 81 PRO A N 1
ATOM 653 C CA . PRO A 1 81 ? 15.831 -4.939 3.378 1.00 93.69 81 PRO A CA 1
ATOM 654 C C . PRO A 1 81 ? 15.947 -5.917 4.561 1.00 93.69 81 PRO A C 1
ATOM 656 O O . PRO A 1 81 ? 16.154 -7.106 4.341 1.00 93.69 81 PRO A O 1
ATOM 659 N N . VAL A 1 82 ? 15.877 -5.436 5.809 1.00 95.00 82 VAL A N 1
ATOM 660 C CA . VAL A 1 82 ? 16.076 -6.241 7.019 1.00 95.00 82 VAL A CA 1
ATOM 661 C C . VAL A 1 82 ? 14.721 -6.761 7.517 1.00 95.00 82 VAL A C 1
ATOM 663 O O . VAL A 1 82 ? 13.884 -5.947 7.923 1.00 95.00 82 VAL A O 1
ATOM 666 N N . PRO A 1 83 ? 14.480 -8.089 7.524 1.00 94.19 83 PRO A N 1
ATOM 667 C CA . PRO A 1 83 ? 13.278 -8.673 8.117 1.00 94.19 83 PRO A CA 1
ATOM 668 C C . PRO A 1 83 ? 13.183 -8.387 9.621 1.00 94.19 83 PRO A C 1
ATOM 670 O O . PRO A 1 83 ? 14.195 -8.313 10.319 1.00 94.19 83 PRO A O 1
ATOM 673 N N . ARG A 1 84 ? 11.957 -8.230 10.129 1.00 93.06 84 ARG A N 1
ATOM 674 C CA . ARG A 1 84 ? 11.679 -7.879 11.531 1.00 93.06 84 ARG A CA 1
ATOM 675 C C . ARG A 1 84 ? 10.835 -8.966 12.183 1.00 93.06 84 ARG A C 1
ATOM 677 O O . ARG A 1 84 ? 9.609 -8.914 12.170 1.00 93.06 84 ARG A O 1
ATOM 684 N N . GLU A 1 85 ? 11.505 -9.977 12.718 1.00 93.69 85 GLU A N 1
ATOM 685 C CA . GLU A 1 85 ? 10.846 -11.072 13.432 1.00 93.69 85 GLU A CA 1
ATOM 686 C C . GLU A 1 85 ? 10.316 -10.605 14.794 1.00 93.69 85 GLU A C 1
ATOM 688 O O . GLU A 1 85 ? 10.926 -9.767 15.457 1.00 93.69 85 GLU A O 1
ATOM 693 N N . GLY A 1 86 ? 9.162 -11.133 15.214 1.00 93.06 86 GLY A N 1
ATOM 694 C CA . GLY A 1 86 ? 8.558 -10.794 16.509 1.00 93.06 86 GLY A CA 1
ATOM 695 C C . GLY A 1 86 ? 8.070 -9.344 16.637 1.00 93.06 86 GLY A C 1
ATOM 696 O O . GLY A 1 86 ? 7.840 -8.878 17.754 1.00 93.06 86 GLY A O 1
ATOM 697 N N . TYR A 1 87 ? 7.905 -8.623 15.523 1.00 92.50 87 TYR A N 1
ATOM 698 C CA . TYR A 1 87 ? 7.410 -7.249 15.541 1.00 92.50 87 TYR A CA 1
ATOM 699 C C . TYR A 1 87 ? 5.951 -7.198 16.010 1.00 92.50 87 TYR A C 1
ATOM 701 O O . TYR A 1 87 ? 5.060 -7.771 15.381 1.00 92.50 87 TYR A O 1
ATOM 709 N N . SER A 1 88 ? 5.706 -6.508 17.124 1.00 91.69 88 SER A N 1
ATOM 710 C CA . SER A 1 88 ? 4.360 -6.298 17.662 1.00 91.69 88 SER A CA 1
ATOM 711 C C . SER A 1 88 ? 3.754 -5.022 17.093 1.00 91.69 88 SER A C 1
ATOM 713 O O . SER A 1 88 ? 4.374 -3.963 17.145 1.00 91.69 88 SER A O 1
ATOM 715 N N . LEU A 1 89 ? 2.520 -5.112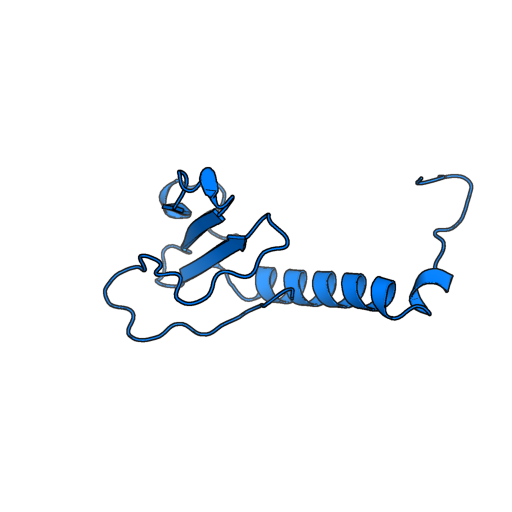 16.599 1.00 91.12 89 LEU A N 1
ATOM 716 C CA . LEU A 1 89 ? 1.780 -3.982 16.049 1.00 91.12 89 LEU A CA 1
ATOM 717 C C . LEU A 1 89 ? 0.471 -3.789 16.820 1.00 91.12 89 LEU A C 1
ATOM 719 O O . LEU A 1 89 ? -0.271 -4.747 17.027 1.00 91.12 89 LEU A O 1
ATOM 723 N N . GLY A 1 90 ? 0.176 -2.551 17.223 1.00 90.81 90 GLY A N 1
ATOM 724 C CA . GLY A 1 90 ? -1.130 -2.210 17.785 1.00 90.81 90 GLY A CA 1
ATOM 725 C C . GLY A 1 90 ? -2.221 -2.347 16.723 1.00 90.81 90 GLY A C 1
ATOM 726 O O . GLY A 1 90 ? -2.087 -1.811 15.627 1.00 90.81 90 GLY A O 1
ATOM 727 N N . VAL A 1 91 ? -3.302 -3.063 17.022 1.00 91.31 91 VAL A N 1
ATOM 728 C CA . VAL A 1 91 ? -4.433 -3.230 16.096 1.00 91.31 91 VAL A CA 1
ATOM 729 C C . VAL A 1 91 ? -5.726 -2.744 16.749 1.00 91.31 91 VAL A C 1
ATOM 731 O O . VAL A 1 91 ? -5.813 -2.768 17.975 1.00 91.31 91 VAL A O 1
ATOM 734 N N . PRO A 1 92 ? -6.734 -2.309 15.968 1.00 89.56 92 PRO A N 1
ATOM 735 C CA . PRO A 1 92 ? -8.036 -1.947 16.515 1.00 89.56 92 PRO A CA 1
ATOM 736 C C . PRO A 1 92 ? -8.655 -3.060 17.367 1.00 89.56 92 PRO A C 1
ATOM 738 O O . PRO A 1 92 ? -8.694 -4.221 16.950 1.00 89.56 92 PRO A O 1
ATOM 741 N N . ASP A 1 93 ? -9.188 -2.677 18.527 1.00 86.25 93 ASP A N 1
ATOM 742 C CA . ASP A 1 93 ? -9.900 -3.577 19.432 1.00 86.25 93 ASP A CA 1
ATOM 743 C C . ASP A 1 93 ? -11.158 -4.180 18.786 1.00 86.25 93 ASP A C 1
ATOM 745 O O . ASP A 1 93 ? -11.716 -3.665 17.813 1.00 86.25 93 ASP A O 1
ATOM 749 N N . GLY A 1 94 ? -11.638 -5.290 19.350 1.00 85.81 94 GLY A N 1
ATOM 750 C CA . GLY A 1 94 ? -12.864 -5.960 18.900 1.00 85.81 94 GLY A CA 1
ATOM 751 C C . GLY A 1 94 ? -12.700 -6.824 17.645 1.00 85.81 94 GLY A C 1
ATOM 752 O O . GLY A 1 94 ? -13.641 -7.521 17.265 1.00 85.81 94 GLY A O 1
ATOM 753 N N . VAL A 1 95 ? -11.513 -6.841 17.031 1.00 88.88 95 VAL A N 1
ATOM 754 C CA . VAL A 1 95 ? -11.151 -7.784 15.966 1.00 88.88 95 VAL A CA 1
ATOM 755 C C . VAL A 1 95 ? -10.384 -8.955 16.570 1.00 88.88 95 VAL A C 1
ATOM 757 O O . VAL A 1 95 ? -9.357 -8.774 17.215 1.00 88.88 95 VAL A O 1
ATOM 760 N N . THR A 1 96 ? -10.875 -10.175 16.357 1.00 89.31 96 THR A N 1
ATOM 761 C CA . THR A 1 96 ? -10.270 -11.391 16.926 1.00 89.31 96 THR A CA 1
ATOM 762 C C . THR A 1 96 ? -9.159 -11.977 16.062 1.00 89.31 96 THR A C 1
ATOM 764 O O . THR A 1 96 ? -8.301 -12.689 16.578 1.00 89.31 96 THR A O 1
ATOM 767 N N . ALA A 1 97 ? -9.169 -11.702 14.755 1.00 92.44 97 ALA A N 1
ATOM 768 C CA . ALA A 1 97 ? -8.161 -12.176 13.817 1.00 92.44 97 ALA A CA 1
ATOM 769 C C . ALA A 1 97 ? -8.089 -11.286 12.571 1.00 92.44 97 ALA A C 1
ATOM 771 O O . ALA A 1 97 ? -9.104 -10.776 12.095 1.00 92.44 97 ALA A O 1
ATOM 772 N N . TRP A 1 98 ? -6.886 -11.171 12.011 1.00 94.06 98 TRP A N 1
ATOM 773 C CA . TRP A 1 98 ? -6.622 -10.490 10.748 1.00 94.06 98 TRP A CA 1
ATOM 774 C C . TRP A 1 98 ? -6.208 -11.506 9.688 1.00 94.06 98 TRP A C 1
ATOM 776 O O . TRP A 1 98 ? -5.476 -12.453 9.972 1.00 94.06 98 TRP A O 1
ATOM 786 N N . LYS A 1 99 ? -6.678 -11.305 8.457 1.00 95.56 99 LYS A N 1
ATOM 787 C CA . LYS A 1 99 ? -6.246 -12.081 7.294 1.00 95.56 99 LYS A CA 1
ATOM 788 C C . LYS A 1 99 ? -5.207 -11.272 6.526 1.00 95.56 99 LYS A C 1
ATOM 790 O O . LYS A 1 99 ? -5.480 -10.130 6.164 1.00 95.56 99 LYS A O 1
ATOM 795 N N . GLU A 1 100 ? -4.064 -11.881 6.226 1.00 96.50 100 GLU A N 1
ATOM 796 C CA . GLU A 1 100 ? -3.104 -11.306 5.283 1.00 96.50 100 GLU A CA 1
ATOM 797 C C . GLU A 1 100 ? -3.742 -11.263 3.886 1.00 96.50 100 GLU A C 1
ATOM 799 O O . GLU A 1 100 ? -4.104 -12.294 3.313 1.00 96.50 100 GLU A O 1
ATOM 804 N N . ALA A 1 101 ? -3.971 -10.052 3.378 1.00 97.00 101 ALA A N 1
ATOM 805 C CA . ALA A 1 101 ? -4.619 -9.839 2.085 1.00 97.00 101 ALA A CA 1
ATOM 806 C C . ALA A 1 101 ? -3.611 -9.713 0.934 1.00 97.00 101 ALA A C 1
ATOM 808 O O . ALA A 1 101 ? -3.932 -10.069 -0.197 1.00 97.00 101 ALA A O 1
ATOM 809 N N . LEU A 1 102 ? -2.415 -9.199 1.222 1.00 97.56 102 LEU A N 1
ATOM 810 C CA . LEU A 1 102 ? -1.323 -9.036 0.273 1.00 97.56 102 LEU A CA 1
ATOM 811 C C . LEU A 1 102 ? 0.002 -9.025 1.033 1.00 97.56 102 LEU A C 1
ATOM 813 O O . LEU A 1 102 ? 0.119 -8.353 2.057 1.00 97.56 102 LEU A O 1
ATOM 817 N N . ASN A 1 103 ? 0.993 -9.709 0.474 1.00 96.62 103 ASN A N 1
ATOM 818 C CA . ASN A 1 103 ? 2.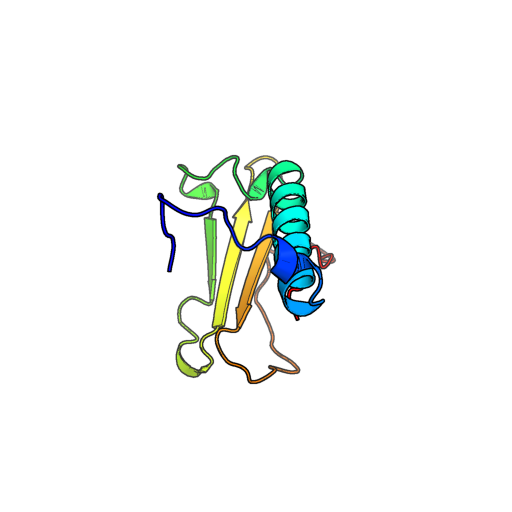381 -9.645 0.895 1.00 96.62 103 ASN A CA 1
ATOM 819 C C . ASN A 1 103 ? 3.258 -9.485 -0.355 1.00 96.62 103 ASN A C 1
ATOM 821 O O . ASN A 1 103 ? 3.019 -10.150 -1.362 1.00 96.62 103 ASN A O 1
ATOM 825 N N . THR A 1 104 ? 4.197 -8.539 -0.326 1.00 93.31 104 THR A N 1
ATOM 826 C CA . THR A 1 104 ? 5.014 -8.165 -1.492 1.00 93.31 104 THR A CA 1
ATOM 827 C C . THR A 1 104 ? 6.417 -8.771 -1.478 1.00 93.31 104 THR A C 1
ATOM 829 O O . THR A 1 104 ? 7.197 -8.441 -2.373 1.00 93.31 104 THR A O 1
ATOM 832 N N . VAL A 1 105 ? 6.757 -9.576 -0.460 1.00 77.81 105 VAL A N 1
ATOM 833 C CA . VAL A 1 105 ? 8.047 -10.285 -0.356 1.00 77.81 105 VAL A CA 1
ATOM 834 C C . VAL A 1 105 ? 8.008 -11.690 -0.940 1.00 77.81 105 VAL A C 1
ATOM 836 O O . VAL A 1 105 ? 6.927 -12.318 -0.929 1.00 77.81 105 VAL A O 1
#